Protein AF-A0AAW1BCU5-F1 (afdb_monomer_lite)

Radius of gyration: 13.75 Å; chains: 1; bounding box: 38×25×35 Å

Secondary structure (DSSP, 8-state):
-THHHHSEEETTEEE-TTS--SS-----TT--EEE-TT----EEPSS--SEEE--S----EE-GGGTS-TT-TT--PPPPP-EE--S--------GGGGGGGGGEE-TT-S---

Sequence (114 aa):
LPTCILCTCLGTSVYCDDRELEILPPLLKQTTNFYTPYNRIKKIKRNAFAHLNMLNNNILEIHEDTFCKINDHTYICKPLKENRLDDNPINLYVPAPFAYWKLFLSLDNNSSIV

Structure (mmCIF, N/CA/C/O backbone):
data_AF-A0AAW1BCU5-F1
#
_entry.id   AF-A0AAW1BCU5-F1
#
loop_
_atom_site.group_PDB
_atom_site.id
_atom_site.type_symbol
_atom_site.label_atom_id
_atom_site.label_alt_id
_atom_site.label_comp_id
_atom_site.label_asym_id
_atom_site.label_entity_id
_atom_site.label_seq_id
_atom_site.pdbx_PDB_ins_code
_atom_site.Cartn_x
_atom_site.Cartn_y
_atom_site.Cartn_z
_atom_site.occupancy
_atom_site.B_iso_or_equiv
_atom_site.auth_seq_id
_atom_site.auth_comp_id
_atom_site.auth_asym_id
_atom_site.auth_atom_id
_atom_site.pdbx_PDB_model_num
ATOM 1 N N . LEU A 1 1 ? -15.993 9.011 -6.782 1.00 60.38 1 LEU A N 1
ATOM 2 C CA . LEU A 1 1 ? -14.519 9.144 -6.729 1.00 60.38 1 LEU A CA 1
ATOM 3 C C . LEU A 1 1 ? -13.912 8.494 -7.956 1.00 60.38 1 LEU A C 1
ATOM 5 O O . LEU A 1 1 ? -14.373 7.410 -8.292 1.00 60.38 1 LEU A O 1
ATOM 9 N N . PRO A 1 2 ? -12.873 9.088 -8.560 1.00 79.00 2 PRO A N 1
ATOM 10 C CA . PRO A 1 2 ? -12.207 8.515 -9.730 1.00 79.00 2 PRO A CA 1
ATOM 11 C C . PRO A 1 2 ? -11.583 7.133 -9.464 1.00 79.00 2 PRO A C 1
ATOM 13 O O . PRO A 1 2 ? -11.562 6.297 -10.355 1.00 79.00 2 PRO A O 1
ATOM 16 N N . THR A 1 3 ? -11.161 6.832 -8.234 1.00 85.25 3 THR A N 1
ATOM 17 C CA . THR A 1 3 ? -10.524 5.543 -7.901 1.00 85.25 3 THR A CA 1
ATOM 18 C C . THR A 1 3 ? -11.430 4.336 -8.132 1.00 85.25 3 THR A C 1
ATOM 20 O O . THR A 1 3 ? -10.977 3.341 -8.677 1.00 85.25 3 THR A O 1
ATOM 23 N N . CYS A 1 4 ? -12.724 4.434 -7.816 1.00 87.88 4 CYS A N 1
ATOM 24 C CA . CYS A 1 4 ? -13.677 3.339 -8.045 1.00 87.88 4 CYS A CA 1
ATOM 25 C C . CYS A 1 4 ? -14.103 3.190 -9.517 1.00 87.88 4 CYS A C 1
ATOM 27 O O . CYS A 1 4 ? -14.911 2.327 -9.833 1.00 87.88 4 CYS A O 1
ATOM 29 N N . ILE A 1 5 ? -13.606 4.054 -10.410 1.00 88.19 5 ILE A N 1
ATOM 30 C CA . ILE A 1 5 ? -13.751 3.893 -11.864 1.00 88.19 5 ILE A CA 1
ATOM 31 C C . ILE A 1 5 ? -12.657 2.950 -12.382 1.00 88.19 5 ILE A C 1
ATOM 33 O O . ILE A 1 5 ? -12.897 2.142 -13.272 1.00 88.19 5 ILE A O 1
ATOM 37 N N . LEU A 1 6 ? -11.458 3.045 -11.802 1.00 88.56 6 LEU A N 1
ATOM 38 C CA . LEU A 1 6 ? -10.285 2.251 -12.174 1.00 88.56 6 LEU A CA 1
ATOM 39 C C . LEU A 1 6 ? -10.126 0.979 -11.334 1.00 88.56 6 LEU A C 1
ATOM 41 O O . LEU A 1 6 ? -9.360 0.100 -11.706 1.00 88.56 6 LEU A O 1
ATOM 45 N N . CYS A 1 7 ? -10.824 0.879 -10.208 1.00 91.81 7 CYS A N 1
ATOM 46 C CA . CYS A 1 7 ? -10.695 -0.194 -9.229 1.00 91.81 7 CYS A CA 1
ATOM 47 C C . CYS A 1 7 ? -12.069 -0.644 -8.735 1.00 91.81 7 CYS A C 1
ATOM 49 O O . CYS A 1 7 ? -13.054 0.084 -8.851 1.00 91.81 7 CYS A O 1
ATOM 51 N N . THR A 1 8 ? -12.123 -1.809 -8.096 1.00 93.88 8 THR A N 1
ATOM 52 C CA . THR A 1 8 ? -13.346 -2.302 -7.459 1.00 93.88 8 THR A CA 1
ATOM 53 C C . THR A 1 8 ? -13.422 -1.790 -6.023 1.00 93.88 8 THR A C 1
ATOM 55 O O . THR A 1 8 ? -12.514 -2.018 -5.227 1.00 93.88 8 THR A O 1
ATOM 58 N N . CYS A 1 9 ? -14.511 -1.109 -5.668 1.00 92.50 9 CYS A N 1
ATOM 59 C CA . CYS A 1 9 ? -14.757 -0.617 -4.312 1.00 92.50 9 CYS A CA 1
ATOM 60 C C . CYS A 1 9 ? -15.915 -1.389 -3.671 1.00 92.50 9 CYS A C 1
ATOM 62 O O . CYS A 1 9 ? -17.026 -1.377 -4.197 1.00 92.50 9 CYS A O 1
ATOM 64 N N . LEU A 1 10 ? -15.672 -2.020 -2.520 1.00 92.38 10 LEU A N 1
ATOM 65 C CA . LEU A 1 10 ? -16.673 -2.764 -1.751 1.00 92.38 10 LEU A CA 1
ATOM 66 C C . LEU A 1 10 ? -16.642 -2.294 -0.297 1.00 92.38 10 LEU A C 1
ATOM 68 O O . LEU A 1 10 ? -15.694 -2.571 0.439 1.00 92.38 10 LEU A O 1
ATOM 72 N N . GLY A 1 11 ? -17.671 -1.554 0.120 1.00 90.62 11 GLY A N 1
ATOM 73 C CA . GLY A 1 11 ? -17.712 -0.944 1.451 1.00 90.62 11 GLY A CA 1
ATOM 74 C C . GLY A 1 11 ? -16.518 -0.011 1.682 1.00 90.62 11 GLY A C 1
ATOM 75 O O . GLY A 1 11 ? -16.375 1.005 1.003 1.00 90.62 11 GLY A O 1
ATOM 76 N N . THR A 1 12 ? -15.654 -0.360 2.638 1.00 88.50 12 THR A N 1
ATOM 77 C CA . THR A 1 12 ? -14.417 0.373 2.967 1.00 88.50 12 THR A CA 1
ATOM 78 C C . THR A 1 12 ? -13.161 -0.225 2.321 1.00 88.50 12 THR A C 1
ATOM 80 O O . THR A 1 12 ? -12.049 0.227 2.606 1.00 88.50 12 THR A O 1
ATOM 83 N N . SER A 1 13 ? -13.319 -1.232 1.460 1.00 90.25 13 SER A N 1
ATOM 84 C CA . SER A 1 13 ? -12.229 -1.926 0.773 1.00 90.25 13 SER A CA 1
ATOM 85 C C . SER A 1 13 ? -12.115 -1.475 -0.680 1.00 90.25 13 SER A C 1
ATOM 87 O O . SER A 1 13 ? -13.125 -1.275 -1.359 1.00 90.25 13 SER A O 1
ATOM 89 N N . VAL A 1 14 ? -10.883 -1.339 -1.167 1.00 92.12 14 VAL A N 1
ATOM 90 C CA . VAL A 1 14 ? -10.581 -0.991 -2.561 1.00 92.12 14 VAL A CA 1
ATOM 91 C C . VAL A 1 14 ? -9.586 -2.004 -3.132 1.00 92.12 14 VAL A C 1
ATOM 93 O O . VAL A 1 14 ? -8.552 -2.256 -2.516 1.00 92.12 14 VAL A O 1
ATOM 96 N N . TYR A 1 15 ? -9.907 -2.560 -4.300 1.00 93.25 15 TYR A N 1
ATOM 97 C CA . TYR A 1 15 ? -9.157 -3.606 -4.999 1.00 93.25 15 TYR A CA 1
ATOM 98 C C . TYR A 1 15 ? -8.705 -3.095 -6.370 1.00 93.25 15 TYR A C 1
ATOM 100 O O . TYR A 1 15 ? -9.539 -2.803 -7.234 1.00 93.25 15 TYR A O 1
ATOM 108 N N . CYS A 1 16 ? -7.397 -2.955 -6.553 1.00 92.94 16 CYS A N 1
ATOM 109 C CA . CYS A 1 16 ? -6.756 -2.461 -7.769 1.00 92.94 16 CYS A CA 1
ATOM 110 C C . CYS A 1 16 ? -5.681 -3.437 -8.269 1.00 92.94 16 CYS A C 1
ATOM 112 O O . CYS A 1 16 ? -4.566 -3.029 -8.583 1.00 92.94 16 CYS A O 1
ATOM 114 N N . ASP A 1 17 ? -5.986 -4.726 -8.304 1.00 91.94 17 ASP A N 1
ATOM 115 C CA . ASP A 1 17 ? -5.081 -5.767 -8.788 1.00 91.94 17 ASP A CA 1
ATOM 116 C C . ASP A 1 17 ? -4.731 -5.545 -10.272 1.00 91.94 17 ASP A C 1
ATOM 118 O O . ASP A 1 17 ? -5.628 -5.269 -11.075 1.00 91.94 17 ASP A O 1
ATOM 122 N N . ASP A 1 18 ? -3.437 -5.641 -10.607 1.00 92.38 18 ASP A N 1
ATOM 123 C CA . ASP A 1 18 ? -2.906 -5.603 -11.984 1.00 92.38 18 ASP A CA 1
ATOM 124 C C . ASP A 1 18 ? -3.413 -4.420 -12.835 1.00 92.38 18 ASP A C 1
ATOM 126 O O . ASP A 1 18 ? -3.871 -4.554 -13.969 1.00 92.38 18 ASP A O 1
ATOM 130 N N . ARG A 1 19 ? -3.396 -3.216 -12.252 1.00 92.06 19 ARG A N 1
ATOM 131 C CA . ARG A 1 19 ? -3.847 -1.974 -12.911 1.00 92.06 19 ARG A CA 1
ATOM 132 C C . ARG A 1 19 ? -2.697 -1.108 -13.412 1.00 92.06 19 ARG A C 1
ATOM 134 O O . ARG A 1 19 ? -2.927 0.038 -13.792 1.00 92.06 19 ARG A O 1
ATOM 141 N N . GLU A 1 20 ? -1.472 -1.633 -13.366 1.00 90.88 20 GLU A N 1
ATOM 142 C CA . GLU A 1 20 ? -0.237 -0.920 -13.712 1.00 90.88 20 GLU A CA 1
ATOM 143 C C . GLU A 1 20 ? -0.085 0.429 -12.982 1.00 90.88 20 GLU A C 1
ATOM 145 O O . GLU A 1 20 ? 0.515 1.374 -13.493 1.00 90.88 20 GLU A O 1
ATOM 150 N N . LEU A 1 21 ? -0.627 0.544 -11.763 1.00 89.38 21 LEU A N 1
ATOM 151 C CA . LEU A 1 21 ? -0.577 1.788 -10.999 1.00 89.38 21 LEU A CA 1
ATOM 152 C C . LEU A 1 21 ? 0.869 2.123 -10.641 1.00 89.38 21 LEU A C 1
ATOM 154 O O . LEU A 1 21 ? 1.528 1.366 -9.938 1.00 89.38 21 LEU A O 1
ATOM 158 N N . GLU A 1 22 ? 1.352 3.286 -11.068 1.00 89.38 22 GLU A N 1
ATOM 159 C CA . GLU A 1 22 ? 2.671 3.798 -10.665 1.00 89.38 22 GLU A CA 1
A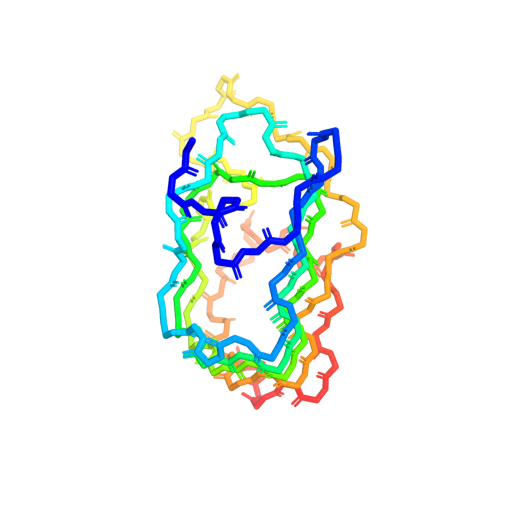TOM 160 C C . GLU A 1 22 ? 2.605 4.671 -9.405 1.00 89.38 22 GLU A C 1
ATOM 162 O O . GLU A 1 22 ? 3.584 4.823 -8.665 1.00 89.38 22 GLU A O 1
ATOM 167 N N . ILE A 1 23 ? 1.429 5.249 -9.153 1.00 85.56 23 ILE A N 1
ATOM 168 C CA . ILE A 1 23 ? 1.147 6.133 -8.026 1.00 85.56 23 ILE A CA 1
ATOM 169 C C . ILE A 1 23 ? -0.114 5.681 -7.296 1.00 85.56 23 ILE A C 1
ATOM 171 O O . ILE A 1 23 ? -1.048 5.152 -7.899 1.00 85.56 23 ILE A O 1
ATOM 175 N N . LEU A 1 24 ? -0.159 5.944 -5.990 1.00 83.69 24 LEU A N 1
ATOM 176 C CA . LEU A 1 24 ? -1.369 5.741 -5.201 1.00 83.69 24 LEU A CA 1
ATOM 177 C C . LEU A 1 24 ? -2.501 6.650 -5.719 1.00 83.69 24 LEU A C 1
ATOM 179 O O . LEU A 1 24 ? -2.316 7.874 -5.752 1.00 83.69 24 LEU A O 1
ATOM 183 N N . PRO A 1 25 ? -3.673 6.098 -6.089 1.00 86.06 25 PRO A N 1
ATOM 184 C CA . PRO A 1 25 ? -4.823 6.903 -6.475 1.00 86.06 25 PRO A CA 1
ATOM 185 C C . PRO A 1 25 ? -5.397 7.655 -5.258 1.00 86.06 25 PRO A C 1
ATOM 187 O O . PRO A 1 25 ? -5.135 7.284 -4.111 1.00 86.06 25 PRO A O 1
ATOM 190 N N . PRO A 1 26 ? -6.195 8.720 -5.460 1.00 83.56 26 PRO A N 1
ATOM 191 C CA . PRO A 1 26 ? -6.832 9.437 -4.359 1.00 83.56 26 PRO A CA 1
ATOM 192 C C . PRO A 1 26 ? -7.858 8.536 -3.655 1.00 83.56 26 PRO A C 1
ATOM 194 O O . PRO A 1 26 ? -8.938 8.261 -4.181 1.00 83.56 26 PRO A O 1
ATOM 197 N N . LEU A 1 27 ? -7.523 8.054 -2.460 1.00 81.12 27 LEU A N 1
ATOM 198 C CA . LEU A 1 27 ? -8.357 7.121 -1.699 1.00 81.12 27 LEU A CA 1
ATOM 199 C C . LEU A 1 27 ? -9.291 7.869 -0.740 1.00 81.12 27 LEU A C 1
ATOM 201 O O . LEU A 1 27 ? -9.005 8.981 -0.290 1.00 81.12 27 LEU A O 1
ATOM 205 N N . LEU A 1 28 ? -10.457 7.281 -0.470 1.00 79.69 28 LEU A N 1
ATOM 206 C CA . LEU A 1 28 ? -11.435 7.864 0.444 1.00 79.69 28 LEU A CA 1
ATOM 207 C C . LEU A 1 28 ? -10.903 7.840 1.880 1.00 79.69 28 LEU A C 1
ATOM 209 O O . LEU A 1 28 ? -10.289 6.865 2.295 1.00 79.69 28 LEU A O 1
ATOM 213 N N . LYS A 1 29 ? -11.244 8.852 2.693 1.00 78.88 29 LYS A N 1
ATOM 214 C CA . LYS A 1 29 ? -10.883 8.877 4.129 1.00 78.88 29 LYS A CA 1
ATOM 215 C C . LYS A 1 29 ? -11.413 7.671 4.917 1.00 78.88 29 LYS A C 1
ATOM 217 O O . LYS A 1 29 ? -10.867 7.340 5.962 1.00 78.88 29 LYS A O 1
ATOM 222 N N . GLN A 1 30 ? -12.492 7.056 4.435 1.00 80.69 30 GLN A N 1
ATOM 223 C CA . GLN A 1 30 ? -13.099 5.868 5.037 1.00 80.69 30 GLN A CA 1
ATOM 224 C C . GLN A 1 30 ? -12.495 4.551 4.536 1.00 80.69 30 GLN A C 1
ATOM 226 O O . GLN A 1 30 ? -12.902 3.497 5.013 1.00 80.69 30 GLN A O 1
ATOM 231 N N . THR A 1 31 ? -11.579 4.576 3.559 1.00 82.81 31 THR A N 1
ATOM 232 C CA . THR A 1 31 ? -10.936 3.354 3.068 1.00 82.81 31 THR A CA 1
ATOM 233 C C . THR A 1 31 ? -10.100 2.755 4.193 1.00 82.81 31 THR A C 1
ATOM 235 O O . THR A 1 31 ? -9.201 3.397 4.724 1.00 82.81 31 THR A O 1
ATOM 238 N N . THR A 1 32 ? -10.418 1.524 4.582 1.00 84.25 32 THR A N 1
ATOM 239 C CA . THR A 1 32 ? -9.706 0.802 5.644 1.00 84.25 32 THR A CA 1
ATOM 240 C C . THR A 1 32 ? -8.775 -0.257 5.086 1.00 84.25 32 THR A C 1
ATOM 242 O O . THR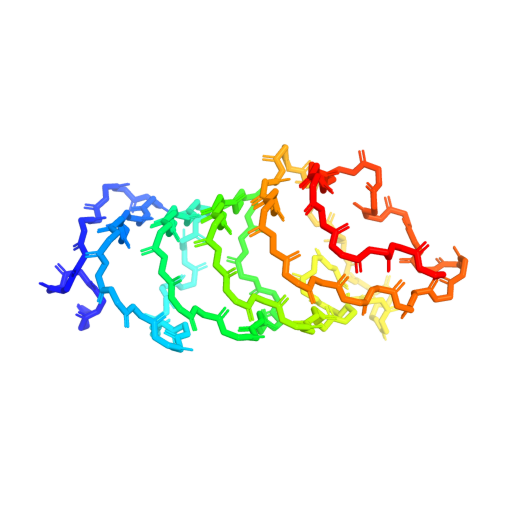 A 1 32 ? -7.763 -0.542 5.723 1.00 84.25 32 THR A O 1
ATOM 245 N N . ASN A 1 33 ? -9.118 -0.815 3.920 1.00 86.62 33 ASN A N 1
ATOM 246 C CA . ASN A 1 33 ? -8.386 -1.899 3.279 1.00 86.62 33 ASN A CA 1
ATOM 247 C C . ASN A 1 33 ? -8.067 -1.521 1.833 1.00 86.62 33 ASN A C 1
ATOM 249 O O . ASN A 1 33 ? -8.957 -1.088 1.094 1.00 86.62 33 ASN A O 1
ATOM 253 N N . PHE A 1 34 ? -6.816 -1.705 1.432 1.00 88.56 34 PHE A N 1
ATOM 254 C CA . PHE A 1 34 ? -6.374 -1.421 0.075 1.00 88.56 34 PHE A CA 1
ATOM 255 C C . PHE A 1 34 ? -5.516 -2.569 -0.453 1.00 88.56 34 PHE A C 1
ATOM 257 O O . PHE A 1 34 ? -4.497 -2.918 0.145 1.00 88.56 34 PHE A O 1
ATOM 264 N N . TYR A 1 35 ? -5.971 -3.160 -1.556 1.00 91.12 35 TYR A N 1
ATOM 265 C CA . TYR A 1 35 ? -5.358 -4.307 -2.214 1.00 91.12 35 TYR A CA 1
ATOM 266 C C . TYR A 1 35 ? -4.861 -3.871 -3.588 1.00 91.12 35 TYR A C 1
ATOM 268 O O . TYR A 1 35 ? -5.656 -3.451 -4.428 1.00 91.12 35 TYR A O 1
ATOM 276 N N . THR A 1 36 ? -3.552 -3.933 -3.807 1.00 90.75 36 THR A N 1
ATOM 277 C CA . THR A 1 36 ? -2.899 -3.533 -5.061 1.00 90.75 36 THR A CA 1
ATOM 278 C C . THR A 1 36 ? -1.767 -4.473 -5.468 1.00 90.75 36 THR A C 1
ATOM 280 O O . THR A 1 36 ? -0.673 -3.991 -5.781 1.00 90.75 36 THR A O 1
ATOM 283 N N . PRO A 1 37 ? -1.951 -5.799 -5.456 1.00 90.94 37 PRO A N 1
ATOM 284 C CA . PRO A 1 37 ? -0.896 -6.695 -5.899 1.00 90.94 37 PRO A CA 1
ATOM 285 C C . PRO A 1 37 ? -0.588 -6.476 -7.391 1.00 90.94 37 PRO A C 1
ATOM 287 O O . PRO A 1 37 ? -1.463 -6.047 -8.151 1.00 90.94 37 PRO A O 1
ATOM 290 N N . TYR A 1 38 ? 0.653 -6.753 -7.798 1.00 90.69 38 TYR A N 1
ATOM 291 C CA . TYR A 1 38 ? 1.097 -6.702 -9.201 1.00 90.69 38 TYR A CA 1
ATOM 292 C C . TYR A 1 38 ? 0.935 -5.319 -9.850 1.00 90.69 38 TYR A C 1
ATOM 294 O O . TYR A 1 38 ? 0.471 -5.179 -10.976 1.00 90.69 38 TYR A O 1
ATOM 302 N N . ASN A 1 39 ? 1.293 -4.264 -9.121 1.00 91.19 39 ASN A N 1
ATOM 303 C CA . ASN A 1 39 ? 1.317 -2.901 -9.654 1.00 91.19 39 ASN A CA 1
ATOM 304 C C . ASN A 1 39 ? 2.763 -2.383 -9.726 1.00 91.19 39 ASN A C 1
ATOM 306 O O . ASN A 1 39 ? 3.725 -3.119 -9.533 1.00 91.19 39 ASN A O 1
ATOM 310 N N . ARG A 1 40 ? 2.947 -1.103 -10.056 1.00 91.25 40 ARG A N 1
ATOM 311 C CA . ARG A 1 40 ? 4.265 -0.466 -10.210 1.00 91.25 40 ARG A CA 1
ATOM 312 C C . ARG A 1 40 ? 4.460 0.671 -9.209 1.00 91.25 40 ARG A C 1
ATOM 314 O O . ARG A 1 40 ? 5.216 1.607 -9.478 1.00 91.25 40 ARG A O 1
ATOM 321 N N . ILE A 1 41 ? 3.773 0.612 -8.066 1.00 88.88 41 ILE A N 1
ATOM 322 C CA . ILE A 1 41 ? 3.755 1.700 -7.089 1.00 88.88 41 ILE A CA 1
ATOM 323 C C . ILE A 1 41 ? 5.138 1.821 -6.462 1.00 88.88 41 ILE A C 1
ATOM 325 O O . ILE A 1 41 ? 5.683 0.840 -5.968 1.00 88.88 41 ILE A O 1
ATOM 329 N N . LYS A 1 42 ? 5.693 3.038 -6.467 1.00 84.50 42 LYS A N 1
ATOM 330 C CA . LYS A 1 42 ? 7.057 3.293 -5.968 1.00 84.50 42 LYS A CA 1
ATOM 331 C C . LYS A 1 42 ? 7.128 3.837 -4.548 1.00 84.50 42 LYS A C 1
ATOM 333 O O . LYS A 1 42 ? 8.159 3.701 -3.891 1.00 84.50 42 LYS A O 1
ATOM 338 N N . LYS A 1 43 ? 6.066 4.502 -4.089 1.00 79.69 43 LYS A N 1
ATOM 339 C CA . LYS A 1 43 ? 6.041 5.219 -2.808 1.00 79.69 43 LYS A CA 1
ATOM 340 C C . LYS A 1 43 ? 4.695 5.078 -2.118 1.00 79.69 43 LYS A C 1
ATOM 342 O O . LYS A 1 43 ? 3.656 5.290 -2.748 1.00 79.69 43 LYS A O 1
ATOM 347 N N . ILE A 1 44 ? 4.730 4.828 -0.811 1.00 78.31 44 ILE A N 1
ATOM 348 C CA . ILE A 1 44 ? 3.542 4.869 0.044 1.00 78.31 44 ILE A CA 1
ATOM 349 C C . ILE A 1 44 ? 3.477 6.225 0.760 1.00 78.31 44 ILE A C 1
ATOM 351 O O . ILE A 1 44 ? 4.467 6.696 1.320 1.00 78.31 44 ILE A O 1
ATOM 355 N N . LYS A 1 45 ? 2.310 6.880 0.716 1.00 71.38 45 LYS A N 1
ATOM 356 C CA . LYS A 1 45 ? 2.059 8.151 1.416 1.00 71.38 45 LYS A CA 1
ATOM 357 C C . LYS A 1 45 ? 1.457 7.922 2.810 1.00 71.38 45 LYS A C 1
ATOM 359 O O . LYS A 1 45 ? 0.811 6.912 3.067 1.00 71.38 45 LYS A O 1
ATOM 364 N N . ARG A 1 46 ? 1.653 8.925 3.673 1.00 66.50 46 ARG A N 1
ATOM 365 C CA . ARG A 1 46 ? 1.218 9.025 5.078 1.00 66.50 46 ARG A CA 1
ATOM 366 C C . ARG A 1 46 ? -0.252 8.628 5.315 1.00 66.50 46 ARG A C 1
ATOM 368 O O . ARG A 1 46 ? -1.118 9.063 4.560 1.00 66.50 46 ARG A O 1
ATOM 375 N N . ASN A 1 47 ? -0.515 7.949 6.440 1.00 60.62 47 ASN A N 1
ATOM 376 C CA . ASN A 1 47 ? -1.833 7.744 7.067 1.00 60.62 47 ASN A CA 1
ATOM 377 C C . ASN A 1 47 ? -2.970 7.329 6.135 1.00 60.62 47 ASN A C 1
ATOM 379 O O . ASN A 1 47 ? -3.819 8.163 5.801 1.00 60.62 47 ASN A O 1
ATOM 383 N N . ALA A 1 48 ? -3.065 6.052 5.782 1.00 57.59 48 ALA A N 1
ATOM 384 C CA . ALA A 1 48 ? -4.113 5.691 4.840 1.00 57.59 48 ALA A CA 1
ATOM 385 C C . ALA A 1 48 ? -4.913 4.424 5.168 1.00 57.59 48 ALA A C 1
ATOM 387 O O . ALA A 1 48 ? -6.107 4.434 4.881 1.00 57.59 48 ALA A O 1
ATOM 388 N N . PHE A 1 49 ? -4.372 3.394 5.837 1.00 67.38 49 PHE A N 1
ATOM 389 C CA . PHE A 1 49 ? -5.106 2.119 5.945 1.00 67.38 49 PHE A CA 1
ATOM 390 C C . PHE A 1 49 ? -4.852 1.354 7.243 1.00 67.38 49 PHE A C 1
ATOM 392 O O . PHE A 1 49 ? -3.797 1.469 7.857 1.00 67.38 49 PHE A O 1
ATOM 399 N N . ALA A 1 50 ? -5.843 0.555 7.643 1.00 67.75 50 ALA A N 1
ATOM 400 C CA . ALA A 1 50 ? -5.696 -0.449 8.696 1.00 67.75 50 ALA A CA 1
ATOM 401 C C . ALA A 1 50 ? -5.141 -1.777 8.144 1.00 67.75 50 ALA A C 1
ATOM 403 O O . ALA A 1 50 ? -4.602 -2.573 8.912 1.00 67.75 50 ALA A O 1
ATOM 404 N N . HIS A 1 51 ? -5.300 -2.003 6.834 1.00 75.88 51 HIS A N 1
ATOM 405 C CA . HIS A 1 51 ? -4.798 -3.161 6.102 1.00 75.88 51 HIS A CA 1
ATOM 406 C C . HIS A 1 51 ? -4.332 -2.753 4.694 1.00 75.88 51 HIS A C 1
ATOM 408 O O . HIS A 1 51 ? -5.090 -2.164 3.916 1.00 75.88 51 HIS A O 1
ATOM 414 N N . LEU A 1 52 ? -3.098 -3.112 4.364 1.00 81.94 52 LEU A N 1
ATOM 415 C CA . LEU A 1 52 ? -2.437 -2.924 3.082 1.00 81.94 52 LEU A CA 1
ATOM 416 C C . LEU A 1 52 ? -1.981 -4.269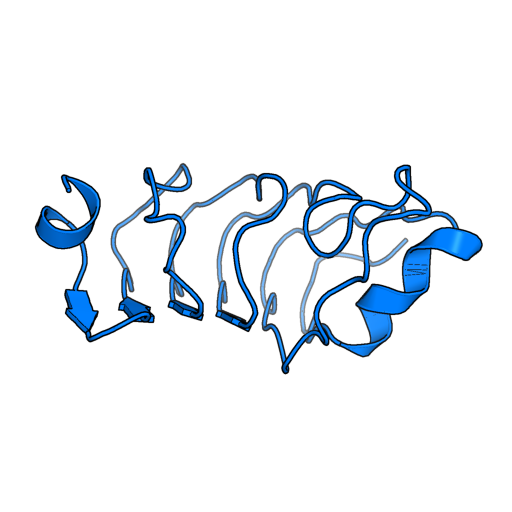 2.544 1.00 81.94 52 LEU A C 1
ATOM 418 O O . LEU A 1 52 ? -1.277 -5.009 3.226 1.00 81.94 52 LEU A O 1
ATOM 422 N N . ASN A 1 53 ? -2.320 -4.539 1.293 1.00 85.50 53 ASN A N 1
ATOM 423 C CA . ASN A 1 53 ? -1.752 -5.642 0.542 1.00 85.50 53 ASN A CA 1
ATOM 424 C C . ASN A 1 53 ? -1.177 -5.082 -0.761 1.00 85.50 53 ASN A C 1
ATOM 426 O O . ASN A 1 53 ? -1.923 -4.765 -1.686 1.00 85.50 53 ASN A O 1
ATOM 430 N N . MET A 1 54 ? 0.143 -4.913 -0.803 1.00 84.94 54 MET A N 1
ATOM 431 C CA . MET A 1 54 ? 0.866 -4.312 -1.928 1.00 84.94 54 MET A CA 1
ATOM 432 C C . MET A 1 54 ? 1.966 -5.251 -2.437 1.00 84.94 54 MET A C 1
ATOM 434 O O . MET A 1 54 ? 3.103 -4.841 -2.668 1.00 84.94 54 MET A O 1
ATOM 438 N N . LEU A 1 55 ? 1.614 -6.526 -2.592 1.00 84.62 55 LEU A N 1
ATOM 439 C CA . LEU A 1 55 ? 2.511 -7.570 -3.086 1.00 84.62 55 LEU A CA 1
ATOM 440 C C . LEU A 1 55 ? 3.038 -7.260 -4.486 1.00 84.62 55 LEU A C 1
ATOM 442 O O . LEU A 1 55 ? 2.302 -6.722 -5.318 1.00 84.62 55 LEU A O 1
ATOM 446 N N . ASN A 1 56 ? 4.285 -7.644 -4.752 1.00 84.62 56 ASN A N 1
ATOM 447 C CA . ASN A 1 56 ? 4.906 -7.559 -6.074 1.00 84.62 56 ASN A CA 1
ATOM 448 C C . ASN A 1 56 ? 4.713 -6.177 -6.729 1.00 84.62 56 ASN A C 1
ATOM 450 O O . ASN A 1 56 ? 4.114 -6.036 -7.798 1.00 84.62 56 ASN A O 1
ATOM 454 N N . ASN A 1 57 ? 5.126 -5.144 -5.997 1.00 84.81 57 ASN A N 1
ATOM 455 C CA . ASN A 1 57 ? 5.183 -3.763 -6.462 1.00 84.81 57 ASN A CA 1
ATOM 456 C C . ASN A 1 57 ? 6.650 -3.310 -6.557 1.00 84.81 57 ASN A C 1
ATOM 458 O O . ASN A 1 57 ? 7.583 -4.068 -6.312 1.00 84.81 57 ASN A O 1
ATOM 462 N N . ASN A 1 58 ? 6.864 -2.040 -6.905 1.00 85.12 58 ASN A N 1
ATOM 463 C CA . ASN A 1 58 ? 8.193 -1.435 -6.980 1.00 85.12 58 ASN A CA 1
ATOM 464 C C . ASN A 1 58 ? 8.443 -0.475 -5.813 1.00 85.12 58 ASN A C 1
ATOM 466 O O . ASN A 1 58 ? 9.038 0.586 -6.012 1.00 85.12 58 ASN A O 1
ATOM 470 N N . ILE A 1 59 ? 7.945 -0.792 -4.614 1.00 81.81 59 ILE A N 1
ATOM 471 C CA . ILE A 1 59 ? 8.028 0.125 -3.477 1.00 81.81 59 ILE A CA 1
ATOM 472 C C . ILE A 1 59 ? 9.492 0.252 -3.061 1.00 81.81 59 ILE A C 1
ATOM 474 O O . ILE A 1 59 ? 10.117 -0.717 -2.651 1.00 81.81 59 ILE A O 1
ATOM 478 N N . LEU A 1 60 ? 10.027 1.467 -3.165 1.00 79.38 60 LEU A N 1
ATOM 479 C CA . LEU A 1 60 ? 11.410 1.777 -2.792 1.00 79.38 60 LEU A CA 1
ATOM 480 C C . LEU A 1 60 ? 11.485 2.428 -1.410 1.00 79.38 60 LEU A C 1
ATOM 482 O O . LEU A 1 60 ? 12.470 2.269 -0.696 1.00 79.38 60 LEU A O 1
ATOM 486 N N . GLU A 1 61 ? 10.447 3.180 -1.044 1.00 73.38 61 GLU A N 1
ATOM 487 C CA . GLU A 1 61 ? 10.435 4.028 0.143 1.00 73.38 61 GLU A CA 1
ATOM 488 C C . GLU A 1 61 ? 9.064 3.990 0.824 1.00 73.38 61 GLU A C 1
ATOM 490 O O . GLU A 1 61 ? 8.014 4.136 0.182 1.00 73.38 61 GLU A O 1
ATOM 495 N N . ILE A 1 62 ? 9.091 3.843 2.149 1.00 75.88 62 ILE A N 1
ATOM 496 C CA . ILE A 1 62 ? 7.926 3.934 3.024 1.00 75.88 62 ILE A CA 1
ATOM 497 C C . ILE A 1 62 ? 8.161 5.101 3.972 1.00 75.88 62 ILE A C 1
ATOM 499 O O . ILE A 1 62 ? 9.150 5.135 4.697 1.00 75.88 62 ILE A O 1
ATOM 503 N N . HIS A 1 63 ? 7.242 6.061 3.978 1.00 75.50 63 HIS A N 1
ATOM 504 C CA . HIS A 1 63 ? 7.328 7.195 4.889 1.00 75.50 63 HIS A CA 1
ATOM 505 C C . HIS A 1 63 ? 7.119 6.723 6.343 1.00 75.50 63 HIS A C 1
ATOM 507 O O . HIS A 1 63 ? 6.214 5.931 6.599 1.00 75.50 63 HIS A O 1
ATOM 513 N N . GLU A 1 64 ? 7.872 7.253 7.310 1.00 69.94 64 GLU A N 1
ATOM 514 C CA . GLU A 1 64 ? 7.774 6.894 8.743 1.00 69.94 64 GLU A CA 1
ATOM 515 C C . GLU A 1 64 ? 6.345 7.024 9.308 1.00 69.94 64 GLU A C 1
ATOM 517 O O . GLU A 1 64 ? 5.817 6.104 9.923 1.00 69.94 64 GLU A O 1
ATOM 522 N N . ASP A 1 65 ? 5.657 8.119 8.974 1.00 71.06 65 ASP A N 1
ATOM 523 C CA . ASP A 1 65 ? 4.255 8.354 9.332 1.00 71.06 65 ASP A CA 1
ATOM 524 C C . ASP A 1 65 ? 3.211 7.552 8.508 1.00 71.06 65 ASP A C 1
ATOM 526 O O . ASP A 1 65 ? 2.015 7.847 8.556 1.00 71.06 65 ASP A O 1
ATOM 530 N N . THR A 1 66 ? 3.613 6.577 7.684 1.00 73.50 66 THR A N 1
ATOM 531 C CA . THR A 1 66 ? 2.664 5.759 6.892 1.00 73.50 66 THR A CA 1
ATOM 532 C C . THR A 1 66 ? 1.699 5.002 7.794 1.00 73.50 66 THR A C 1
ATOM 534 O O . THR A 1 66 ? 0.494 4.979 7.536 1.00 73.50 66 THR A O 1
ATOM 537 N N . PHE A 1 67 ? 2.239 4.424 8.864 1.00 71.69 67 PHE A N 1
ATOM 538 C CA . PHE A 1 67 ? 1.519 3.529 9.763 1.00 71.69 67 PHE A CA 1
ATOM 539 C C . PHE A 1 67 ? 1.077 4.211 11.055 1.00 71.69 67 PHE A C 1
ATOM 541 O O . PHE A 1 67 ? 0.028 3.882 11.607 1.00 71.69 67 PHE A O 1
ATOM 548 N N . CYS A 1 68 ? 1.852 5.182 11.529 1.00 69.81 68 CYS A N 1
ATOM 549 C CA . CYS A 1 68 ? 1.485 5.992 12.672 1.00 69.81 68 CYS A CA 1
ATOM 550 C C . CYS A 1 68 ? 2.269 7.296 12.688 1.00 69.81 68 CYS A C 1
ATOM 552 O O . CYS A 1 68 ? 3.454 7.296 12.377 1.00 69.81 68 CYS A O 1
ATOM 554 N N . LYS A 1 69 ? 1.619 8.398 13.079 1.00 73.12 69 LYS A N 1
ATOM 555 C CA . LYS A 1 69 ? 2.289 9.688 13.243 1.00 73.12 69 LYS A CA 1
ATOM 556 C C . LYS A 1 69 ? 3.238 9.646 14.439 1.00 73.12 69 LYS A C 1
ATOM 558 O O . LYS A 1 69 ? 2.826 9.913 15.564 1.00 73.12 69 LYS A O 1
ATOM 563 N N . ILE A 1 70 ? 4.507 9.351 14.192 1.00 68.25 70 ILE A N 1
ATOM 564 C CA . ILE A 1 70 ? 5.509 9.251 15.260 1.00 68.25 70 ILE A CA 1
ATOM 565 C C . ILE A 1 70 ? 5.814 10.610 15.903 1.00 68.25 70 ILE A C 1
ATOM 567 O O . ILE A 1 70 ? 6.195 10.667 17.065 1.00 68.25 70 ILE A O 1
ATOM 571 N N . ASN A 1 71 ? 5.577 11.701 15.170 1.00 69.56 71 ASN A N 1
ATOM 572 C CA . ASN A 1 71 ? 5.832 13.073 15.617 1.00 69.56 71 ASN A CA 1
ATOM 573 C C . ASN A 1 71 ? 4.643 13.721 16.358 1.00 69.56 71 ASN A C 1
ATOM 575 O O . ASN A 1 71 ? 4.695 14.904 16.691 1.00 69.56 71 ASN A O 1
ATOM 579 N N . ASP A 1 72 ? 3.555 12.983 16.594 1.00 74.31 72 ASP A N 1
ATOM 580 C CA . ASP A 1 72 ? 2.343 13.480 17.250 1.00 74.31 72 ASP A CA 1
ATOM 581 C C . ASP A 1 72 ? 1.994 12.583 18.444 1.00 74.31 72 ASP A C 1
ATOM 583 O O . ASP A 1 72 ? 1.321 11.567 18.302 1.00 74.31 72 ASP A O 1
ATOM 587 N N . HIS A 1 73 ? 2.436 12.966 19.645 1.00 69.88 73 HIS A N 1
ATOM 588 C CA . HIS A 1 73 ? 2.194 12.189 20.870 1.00 69.88 73 HIS A CA 1
ATOM 589 C C . HIS A 1 73 ? 0.711 12.114 21.275 1.00 69.88 73 HIS A C 1
ATOM 591 O O . HIS A 1 73 ? 0.353 11.329 22.151 1.00 69.88 73 HIS A O 1
ATOM 597 N N . THR A 1 74 ? -0.160 12.922 20.659 1.00 74.94 74 THR A N 1
ATOM 598 C CA . THR A 1 74 ? -1.616 12.843 20.859 1.00 74.94 74 THR A CA 1
ATOM 599 C C . THR A 1 74 ? -2.275 11.841 19.913 1.00 74.94 74 THR A C 1
ATOM 601 O O . THR A 1 74 ? -3.434 11.462 20.101 1.00 74.94 74 THR A O 1
ATOM 604 N N . TYR A 1 75 ? -1.541 11.388 18.893 1.00 69.25 75 TYR A N 1
ATOM 605 C CA . TYR A 1 75 ? -2.027 10.460 17.893 1.00 69.25 75 TYR A CA 1
ATOM 606 C C . TYR A 1 75 ? -1.892 9.016 18.375 1.00 69.25 75 TYR A C 1
ATOM 608 O O . TYR A 1 75 ? -0.803 8.452 18.460 1.00 69.25 75 TYR A O 1
ATOM 616 N N . ILE A 1 76 ? -3.033 8.384 18.633 1.00 68.00 76 ILE A N 1
ATOM 617 C CA . ILE A 1 76 ? -3.088 6.947 18.893 1.00 68.00 76 ILE A CA 1
ATOM 618 C C . ILE A 1 76 ? -2.920 6.218 17.557 1.00 68.00 76 ILE A C 1
ATOM 620 O O . ILE A 1 76 ? -3.803 6.273 16.694 1.00 68.00 76 ILE A O 1
ATOM 624 N N . CYS A 1 77 ? -1.790 5.524 17.393 1.00 69.44 77 CYS A N 1
ATOM 625 C CA . CYS A 1 77 ? -1.570 4.619 16.270 1.00 69.44 77 CYS A CA 1
ATOM 626 C C . CYS A 1 77 ? -2.727 3.617 16.183 1.00 69.44 77 CYS A C 1
ATOM 628 O O . CYS A 1 77 ? -3.074 2.970 17.175 1.00 69.44 77 CYS A O 1
ATOM 630 N N . LYS A 1 78 ? -3.315 3.444 14.997 1.00 69.62 78 LYS A N 1
ATOM 631 C CA . LYS A 1 78 ? -4.262 2.343 14.799 1.00 69.62 78 LYS A CA 1
ATOM 632 C C . LYS A 1 78 ? -3.489 1.021 14.835 1.00 69.62 78 LYS A C 1
ATOM 634 O O . LYS A 1 78 ? -2.392 0.972 14.277 1.00 69.62 78 LYS A O 1
ATOM 639 N N . PRO A 1 79 ? -4.035 -0.042 15.451 1.00 64.50 79 PRO A N 1
ATOM 640 C CA . PRO A 1 79 ? -3.411 -1.353 15.385 1.00 64.50 79 PRO A CA 1
ATOM 641 C C . PRO A 1 79 ? -3.291 -1.761 13.917 1.00 64.50 79 PRO A C 1
ATOM 643 O O . PRO A 1 79 ? -4.285 -1.798 13.185 1.00 64.50 79 PRO A O 1
ATOM 646 N N . LEU A 1 80 ? -2.058 -2.020 13.495 1.00 65.38 80 LEU A N 1
ATOM 647 C CA . LEU A 1 80 ? -1.772 -2.564 12.181 1.00 65.38 80 LEU A CA 1
ATOM 648 C C . LEU A 1 80 ? -2.274 -4.004 12.164 1.00 65.38 80 LEU A C 1
ATOM 650 O O . LEU A 1 80 ? -1.871 -4.819 12.992 1.00 65.38 80 LEU A O 1
ATOM 654 N N . LYS A 1 81 ? -3.187 -4.310 11.243 1.00 68.94 81 LYS A N 1
ATOM 655 C CA . LYS A 1 81 ? -3.463 -5.704 10.879 1.00 68.94 81 LYS A CA 1
AT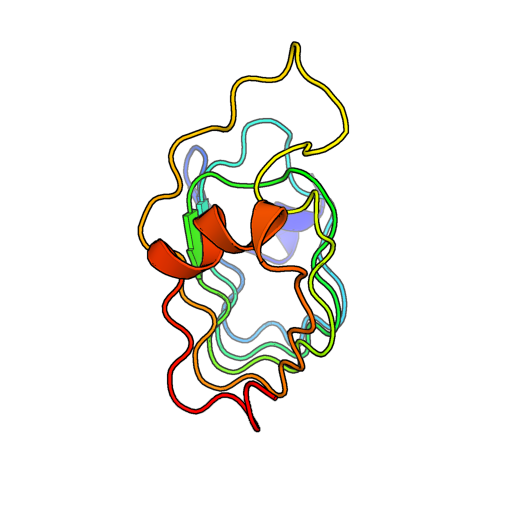OM 656 C C . LYS A 1 81 ? -2.346 -6.183 9.956 1.00 68.94 81 LYS A C 1
ATOM 658 O O . LYS A 1 81 ? -1.617 -5.343 9.447 1.00 68.94 81 LYS A O 1
ATOM 663 N N . GLU A 1 82 ? -2.211 -7.489 9.742 1.00 71.12 82 GLU A N 1
ATOM 664 C CA . GLU A 1 82 ? -1.199 -8.074 8.846 1.00 71.12 82 GLU A CA 1
ATOM 665 C C . GLU A 1 82 ? -1.148 -7.326 7.504 1.00 71.12 82 GLU A C 1
ATOM 667 O O . GLU A 1 82 ? -2.014 -7.508 6.646 1.00 71.12 82 GLU A O 1
ATOM 672 N N . ASN A 1 83 ? -0.168 -6.433 7.347 1.00 80.06 83 ASN A N 1
ATOM 673 C CA . ASN A 1 83 ? 0.046 -5.707 6.104 1.00 80.06 83 ASN A CA 1
ATOM 674 C C . ASN A 1 83 ? 1.115 -6.457 5.322 1.00 80.06 83 ASN A C 1
ATOM 676 O O . ASN A 1 83 ? 2.153 -6.818 5.877 1.00 80.06 83 ASN A O 1
ATOM 680 N N . ARG A 1 84 ? 0.875 -6.669 4.033 1.00 85.62 84 ARG A N 1
ATOM 681 C CA . ARG A 1 84 ? 1.769 -7.435 3.172 1.00 85.62 84 ARG A CA 1
ATOM 682 C C . ARG A 1 84 ? 2.457 -6.532 2.169 1.00 85.62 84 ARG A C 1
ATOM 684 O O . ARG A 1 84 ? 1.798 -5.855 1.376 1.00 85.62 84 ARG A O 1
ATOM 691 N N . LEU A 1 85 ? 3.780 -6.545 2.227 1.00 84.06 85 LEU A N 1
ATOM 692 C CA . LEU A 1 85 ? 4.691 -5.797 1.369 1.00 84.06 85 LEU A CA 1
ATOM 693 C C . LEU A 1 85 ? 5.756 -6.729 0.781 1.00 84.06 85 LEU A C 1
ATOM 695 O O . LEU A 1 85 ? 6.856 -6.290 0.456 1.00 84.06 85 LEU A O 1
ATOM 699 N N . ASP A 1 86 ? 5.433 -8.015 0.668 1.00 85.31 86 ASP A N 1
ATOM 700 C CA . ASP A 1 86 ? 6.332 -9.019 0.108 1.00 85.31 86 ASP A CA 1
ATOM 701 C C . ASP A 1 86 ? 6.652 -8.704 -1.365 1.00 85.31 86 ASP A C 1
ATOM 703 O O . ASP A 1 86 ? 5.863 -8.056 -2.068 1.00 85.31 86 ASP A O 1
ATOM 707 N N . ASP A 1 87 ? 7.816 -9.166 -1.819 1.00 86.38 87 ASP A N 1
ATOM 708 C CA . ASP A 1 87 ? 8.304 -9.027 -3.196 1.00 86.38 87 ASP A CA 1
ATOM 709 C C . ASP A 1 87 ? 8.406 -7.560 -3.673 1.00 86.38 87 ASP A C 1
ATOM 711 O O . ASP A 1 87 ? 8.016 -7.221 -4.789 1.00 86.38 87 ASP A O 1
ATOM 715 N N . ASN A 1 88 ? 8.917 -6.655 -2.833 1.00 84.06 88 ASN A N 1
ATOM 716 C CA . ASN A 1 88 ? 9.219 -5.272 -3.201 1.00 84.06 88 ASN A CA 1
ATOM 717 C C . ASN A 1 88 ? 10.730 -4.942 -3.041 1.00 84.06 88 ASN A C 1
ATOM 719 O O . ASN A 1 88 ? 11.447 -5.492 -2.207 1.00 84.06 88 ASN A O 1
ATOM 723 N N . PRO A 1 89 ? 11.283 -3.983 -3.798 1.00 83.12 89 PRO A N 1
ATOM 724 C CA . PRO A 1 89 ? 12.671 -3.532 -3.637 1.00 83.12 89 PRO A CA 1
ATOM 725 C C . PRO A 1 89 ? 12.835 -2.539 -2.465 1.00 83.12 89 PRO A C 1
ATOM 727 O O . PRO A 1 89 ? 13.461 -1.487 -2.604 1.00 83.12 89 PRO A O 1
ATOM 730 N N . ILE A 1 90 ? 12.237 -2.846 -1.315 1.00 77.44 90 ILE A N 1
ATOM 731 C CA . ILE A 1 90 ? 12.142 -1.935 -0.175 1.00 77.44 90 ILE A CA 1
ATOM 732 C C . ILE A 1 90 ? 13.494 -1.815 0.549 1.00 77.44 90 ILE A C 1
ATOM 734 O O . ILE A 1 90 ? 14.020 -2.805 1.050 1.00 77.44 90 ILE A O 1
ATOM 738 N N . ASN A 1 91 ? 13.990 -0.583 0.718 1.00 68.94 91 ASN A N 1
ATOM 739 C CA . ASN A 1 91 ? 15.143 -0.279 1.572 1.00 68.94 91 ASN A CA 1
ATOM 740 C C . ASN A 1 91 ? 14.684 0.455 2.850 1.00 68.94 91 ASN A C 1
ATOM 742 O O . ASN A 1 91 ? 14.475 1.669 2.843 1.00 68.94 91 ASN A O 1
ATOM 746 N N . LEU A 1 92 ? 14.469 -0.284 3.948 1.00 65.12 92 LEU A N 1
ATOM 747 C CA . LEU A 1 92 ? 13.970 0.272 5.219 1.00 65.12 92 LEU A CA 1
ATOM 748 C C . LEU A 1 92 ? 15.087 0.624 6.198 1.00 65.12 92 LEU A C 1
ATOM 750 O O . LEU A 1 92 ? 15.295 -0.096 7.181 1.00 65.12 92 LEU A O 1
ATOM 754 N N . TYR A 1 93 ? 15.677 1.808 6.034 1.00 60.62 93 TYR A N 1
ATOM 755 C CA . TYR A 1 93 ? 16.356 2.455 7.153 1.00 60.62 93 TYR A CA 1
ATOM 756 C C . TYR A 1 93 ? 15.317 3.085 8.089 1.00 60.62 93 TYR A C 1
ATOM 758 O O . TYR A 1 93 ? 14.757 4.143 7.812 1.00 60.62 93 TYR A O 1
ATOM 766 N N . VAL A 1 94 ? 15.034 2.408 9.201 1.00 62.03 94 VAL A N 1
ATOM 767 C CA . VAL A 1 94 ? 14.109 2.890 10.235 1.00 62.03 94 VAL A CA 1
ATOM 768 C C . VAL A 1 94 ? 14.869 2.866 11.553 1.00 62.03 94 VAL A C 1
ATOM 770 O O . VAL A 1 94 ? 15.230 1.774 12.002 1.00 62.03 94 VAL A O 1
ATOM 773 N N . PRO A 1 95 ? 15.136 4.023 12.181 1.00 57.56 95 PRO A N 1
ATOM 774 C CA . PRO A 1 95 ? 15.817 4.055 13.467 1.00 57.56 95 PRO A CA 1
ATOM 775 C C . PRO A 1 95 ? 15.061 3.212 14.503 1.00 57.56 95 PRO A C 1
ATOM 777 O O . PRO A 1 95 ? 13.833 3.259 14.572 1.00 57.56 95 PRO A O 1
ATOM 780 N N . ALA A 1 96 ? 15.796 2.461 15.328 1.00 53.81 96 ALA A N 1
ATOM 781 C CA . ALA A 1 96 ? 15.264 1.512 16.312 1.00 53.81 96 ALA A CA 1
ATOM 782 C C . ALA A 1 96 ? 14.059 1.997 17.160 1.00 53.81 96 ALA A C 1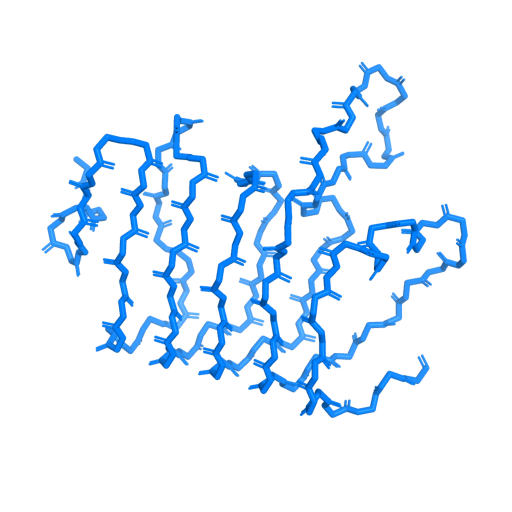
ATOM 784 O O . ALA A 1 96 ? 13.116 1.216 17.300 1.00 53.81 96 ALA A O 1
ATOM 785 N N . PRO A 1 97 ? 13.995 3.244 17.682 1.00 56.09 97 PRO A N 1
ATOM 786 C CA . PRO A 1 97 ? 12.824 3.696 18.448 1.00 56.09 97 PRO A CA 1
ATOM 787 C C . PRO A 1 97 ? 11.530 3.789 17.619 1.00 56.09 97 PRO A C 1
ATOM 789 O O . PRO A 1 97 ? 10.438 3.805 18.183 1.00 56.09 97 PRO A O 1
ATOM 792 N N . PHE A 1 98 ? 11.631 3.798 16.288 1.00 59.22 98 PHE A N 1
ATOM 793 C CA . PHE A 1 98 ? 10.504 3.912 15.364 1.00 59.22 98 PHE A CA 1
ATOM 794 C C . PHE A 1 98 ? 10.204 2.612 14.606 1.00 59.22 98 PHE A C 1
ATOM 796 O O . PHE A 1 98 ? 9.328 2.605 13.750 1.00 59.22 98 PHE A O 1
ATOM 803 N N . ALA A 1 99 ? 10.886 1.502 14.911 1.00 63.91 99 ALA A N 1
ATOM 804 C CA . ALA A 1 99 ? 10.748 0.236 14.182 1.00 63.91 99 ALA A CA 1
ATOM 805 C C . ALA A 1 99 ? 9.571 -0.650 14.644 1.00 63.91 99 ALA A C 1
ATOM 807 O O . ALA A 1 99 ? 9.381 -1.733 14.098 1.00 63.91 99 ALA A O 1
ATOM 808 N N . TYR A 1 100 ? 8.767 -0.218 15.623 1.00 65.44 100 TYR A N 1
ATOM 809 C CA . TYR A 1 100 ? 7.692 -1.028 16.224 1.00 65.44 100 TYR A CA 1
ATOM 810 C C . TYR A 1 100 ? 6.661 -1.548 15.209 1.00 65.44 100 TYR A C 1
ATOM 812 O O . TYR A 1 100 ? 6.108 -2.630 15.387 1.00 65.44 100 TYR A O 1
ATOM 820 N N . TRP A 1 101 ? 6.416 -0.815 14.122 1.00 67.56 101 TRP A N 1
ATOM 821 C CA . TRP A 1 101 ? 5.500 -1.249 13.069 1.00 67.56 101 TRP A CA 1
ATOM 822 C C . TRP A 1 101 ? 6.064 -2.384 12.208 1.00 67.56 101 TRP A C 1
ATOM 824 O O . TRP A 1 101 ? 5.268 -3.117 11.627 1.00 67.56 101 TRP A O 1
ATOM 834 N N . LYS A 1 102 ? 7.394 -2.591 12.158 1.00 68.19 102 LYS A N 1
ATOM 835 C CA . LYS A 1 102 ? 8.007 -3.711 11.414 1.00 68.19 102 LYS A CA 1
ATOM 836 C C . LYS A 1 102 ? 7.491 -5.069 11.902 1.00 68.19 102 LYS A C 1
ATOM 838 O O . LYS A 1 102 ? 7.418 -5.993 11.108 1.00 68.19 102 LYS A O 1
ATOM 843 N N . LEU A 1 103 ? 7.072 -5.177 13.167 1.00 67.19 103 LEU A N 1
ATOM 844 C CA . LEU A 1 103 ? 6.483 -6.399 13.731 1.00 67.19 103 LEU A CA 1
ATOM 845 C C . LEU A 1 103 ? 5.120 -6.773 13.119 1.00 67.19 103 LEU A C 1
ATOM 847 O O . LEU A 1 103 ? 4.663 -7.895 13.303 1.00 67.19 103 LEU A O 1
ATOM 851 N N . PHE A 1 104 ? 4.468 -5.848 12.410 1.00 69.31 104 PHE A N 1
ATOM 852 C CA . PHE A 1 104 ? 3.135 -6.033 11.824 1.00 69.31 104 PHE A CA 1
ATOM 853 C C . PHE A 1 104 ? 3.150 -6.009 10.289 1.00 69.31 104 PHE A C 1
ATOM 855 O O . PHE A 1 104 ? 2.092 -5.893 9.658 1.00 69.31 104 PHE A O 1
ATOM 862 N N . LEU A 1 105 ? 4.342 -6.084 9.688 1.00 75.69 105 LEU A N 1
ATOM 863 C CA . LEU A 1 105 ? 4.522 -6.168 8.246 1.00 75.69 105 LEU A CA 1
ATOM 864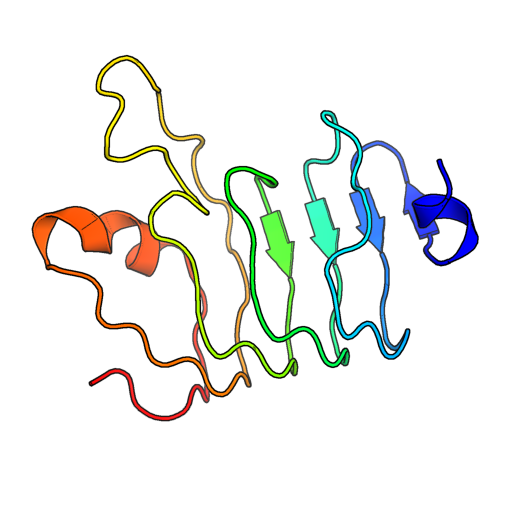 C C . LEU A 1 105 ? 5.109 -7.516 7.850 1.00 75.69 105 LEU A C 1
ATOM 866 O O . LEU A 1 105 ? 6.142 -7.927 8.371 1.00 75.69 105 LEU A O 1
ATOM 870 N N . SER A 1 106 ? 4.491 -8.138 6.856 1.00 81.38 106 SER A N 1
ATOM 871 C CA . SER A 1 106 ? 5.129 -9.179 6.062 1.00 81.38 106 SER A CA 1
ATOM 872 C C . SER A 1 106 ? 6.026 -8.507 5.025 1.00 81.38 106 SER A C 1
ATOM 874 O O . SER A 1 106 ? 5.562 -7.632 4.281 1.00 81.38 106 SER A O 1
ATOM 876 N N . LEU A 1 107 ? 7.314 -8.856 5.043 1.00 76.31 107 LEU A N 1
ATOM 877 C CA . LEU A 1 107 ? 8.357 -8.279 4.195 1.00 76.31 107 LEU A CA 1
ATOM 878 C C . LEU A 1 107 ? 9.169 -9.367 3.472 1.00 76.31 107 LEU A C 1
ATOM 880 O O . LEU A 1 107 ? 10.365 -9.181 3.227 1.00 76.31 107 LEU A O 1
ATOM 884 N N . ASP A 1 108 ? 8.542 -10.482 3.121 1.00 80.00 108 ASP A N 1
ATOM 885 C CA . ASP A 1 108 ? 9.234 -11.604 2.492 1.00 80.00 108 ASP A CA 1
ATOM 886 C C . ASP A 1 108 ? 9.816 -11.202 1.125 1.00 80.00 108 ASP A C 1
ATOM 888 O O . ASP A 1 108 ? 9.247 -10.383 0.402 1.00 80.00 108 ASP A O 1
ATOM 892 N N . ASN A 1 109 ? 10.981 -11.761 0.778 1.00 76.81 109 ASN A N 1
ATOM 893 C CA . ASN A 1 109 ? 11.689 -11.520 -0.491 1.00 76.81 109 ASN A CA 1
ATOM 894 C C . ASN A 1 109 ? 11.993 -10.044 -0.829 1.00 76.81 109 ASN A C 1
ATOM 896 O O . ASN A 1 109 ? 12.237 -9.716 -1.990 1.00 76.81 109 ASN A O 1
ATOM 900 N N . ASN A 1 110 ? 12.015 -9.144 0.157 1.00 73.31 110 ASN A N 1
ATOM 901 C CA . ASN A 1 110 ? 12.440 -7.766 -0.075 1.00 73.31 110 ASN A CA 1
ATOM 902 C C . ASN A 1 110 ? 13.971 -7.652 -0.171 1.00 73.31 110 ASN A C 1
ATOM 904 O O . ASN A 1 110 ? 14.708 -8.268 0.605 1.00 73.31 110 ASN A O 1
ATOM 908 N N . SER A 1 111 ? 14.453 -6.842 -1.119 1.00 61.22 111 SER A N 1
ATOM 909 C CA . SER A 1 111 ? 15.880 -6.619 -1.387 1.00 61.22 111 SER A CA 1
ATOM 910 C C . SER A 1 111 ? 16.591 -5.952 -0.200 1.00 61.22 111 SER A C 1
ATOM 912 O O . SER A 1 111 ? 16.625 -4.733 -0.105 1.00 61.22 111 SER A O 1
ATOM 914 N N . SER A 1 112 ? 17.191 -6.763 0.673 1.00 51.16 112 SER A N 1
ATOM 915 C CA . SER A 1 112 ? 18.089 -6.383 1.775 1.00 51.16 112 SER A CA 1
ATOM 916 C C . SER A 1 112 ? 17.540 -5.330 2.745 1.00 51.16 112 SER A C 1
ATOM 918 O O . SER A 1 112 ? 17.700 -4.124 2.570 1.00 51.16 112 SER A O 1
ATOM 920 N N . ILE A 1 113 ? 16.991 -5.818 3.858 1.00 51.53 113 ILE A N 1
ATOM 921 C CA . ILE A 1 113 ? 16.863 -5.048 5.099 1.00 51.53 113 ILE A CA 1
ATOM 922 C C . ILE A 1 113 ? 18.295 -4.805 5.611 1.00 51.53 113 ILE A C 1
ATOM 924 O O . ILE A 1 113 ? 18.865 -5.688 6.249 1.00 51.53 113 ILE A O 1
ATOM 928 N N . VAL A 1 114 ? 18.907 -3.671 5.254 1.00 41.19 114 VAL A N 1
ATOM 929 C CA . VAL A 1 114 ? 20.203 -3.239 5.818 1.00 41.19 114 VAL A CA 1
ATOM 930 C C . VAL A 1 114 ? 19.990 -2.623 7.195 1.00 41.19 114 VAL A C 1
ATOM 932 O O . VAL A 1 114 ? 19.052 -1.803 7.338 1.00 41.19 114 VAL A O 1
#

pLDDT: mean 77.45, std 11.39, range [41.19, 93.88]

Foldseek 3Di:
DVQCVQWPDDQLETANEQSQDQDDDDHDQSNAYYAYEPHAHAEQDADDYLEAEHHQYAHADYDLRNQHDPVDPVTDGDHRAQYEPENYQYADPDPPVSCVCVVRYDHHPHNDPD

Organism: Crotalus adamanteus (NCBI:txid8729)

InterPro domains:
  IPR032675 Leucine-rich repeat domain superfamily [G3DSA:3.80.10.10] (4-111)
  IPR043547 Mimecan/Epiphycan/Opticin [PTHR46269] (1-55)